Protein AF-A0A177QNE4-F1 (afdb_monomer_lite)

Foldseek 3Di:
DDDDDDDDDPVCVVVLCVVQVPHDSVVVVVVVVVVVVVVVVVVVVVVVVVVVVVVVVVVDDDDDPVNVVCVVPVPPD

Structure (mmCIF, N/CA/C/O backbone):
data_AF-A0A177QNE4-F1
#
_entry.id   AF-A0A177QNE4-F1
#
loop_
_atom_site.group_PDB
_atom_site.id
_atom_site.type_symbol
_atom_site.label_atom_id
_atom_site.label_alt_id
_atom_site.label_comp_id
_atom_site.label_asym_id
_atom_site.label_entity_id
_atom_site.label_seq_id
_atom_site.pdbx_PDB_ins_code
_atom_site.Cartn_x
_atom_site.Cartn_y
_atom_site.Cartn_z
_atom_site.occupancy
_atom_site.B_iso_or_equiv
_atom_site.auth_seq_id
_atom_site.auth_comp_id
_atom_site.auth_asym_id
_atom_site.auth_atom_id
_atom_site.pdbx_PDB_model_num
ATOM 1 N N . MET A 1 1 ? 1.464 -7.857 23.235 1.00 66.38 1 MET A N 1
ATOM 2 C CA . MET A 1 1 ? 0.985 -6.739 22.395 1.00 66.38 1 MET A CA 1
ATOM 3 C C . MET A 1 1 ? 1.769 -5.496 22.762 1.00 66.38 1 MET A C 1
ATOM 5 O O . MET A 1 1 ? 2.039 -5.310 23.942 1.00 66.38 1 MET A O 1
ATOM 9 N N . AL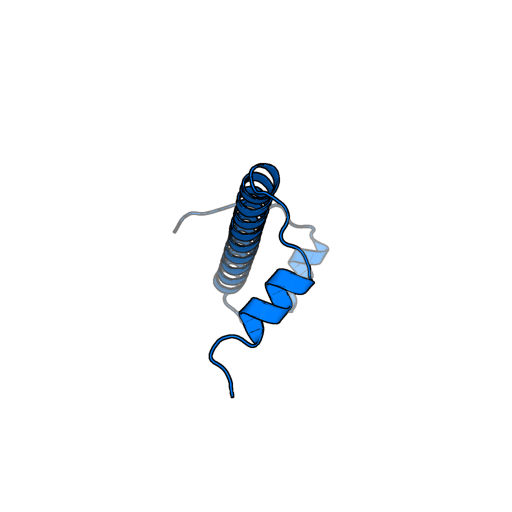A A 1 2 ? 2.165 -4.699 21.773 1.00 82.00 2 ALA A N 1
ATOM 10 C CA . ALA A 1 2 ? 2.779 -3.396 22.006 1.00 82.00 2 ALA A CA 1
ATOM 11 C C . ALA A 1 2 ? 1.690 -2.315 22.002 1.00 82.00 2 ALA A C 1
ATOM 13 O O . ALA A 1 2 ? 0.731 -2.413 21.238 1.00 82.00 2 ALA A O 1
ATOM 14 N N . THR A 1 3 ? 1.838 -1.296 22.846 1.00 86.06 3 THR A N 1
ATOM 15 C CA . THR A 1 3 ? 0.930 -0.144 22.872 1.00 86.06 3 THR A CA 1
ATOM 16 C C . THR A 1 3 ? 1.536 0.982 22.050 1.00 86.06 3 THR A C 1
ATOM 18 O O . THR A 1 3 ? 2.692 1.346 22.254 1.00 86.06 3 THR A O 1
ATOM 21 N N . MET A 1 4 ? 0.747 1.546 21.140 1.00 86.88 4 MET A N 1
ATOM 22 C CA . MET A 1 4 ? 1.134 2.684 20.313 1.00 86.88 4 MET A CA 1
ATOM 23 C C . MET A 1 4 ? 0.104 3.797 20.501 1.00 86.88 4 MET A C 1
ATOM 25 O O . MET A 1 4 ? -1.098 3.559 20.393 1.00 86.88 4 MET A O 1
ATOM 29 N N . ASN A 1 5 ? 0.577 4.999 20.825 1.00 90.75 5 ASN A N 1
ATOM 30 C CA . ASN A 1 5 ? -0.281 6.141 21.131 1.00 90.75 5 ASN A CA 1
ATOM 31 C C . ASN A 1 5 ? -0.355 7.079 19.926 1.00 90.75 5 ASN A C 1
ATOM 33 O O . ASN A 1 5 ? 0.676 7.457 19.372 1.00 90.75 5 ASN A O 1
ATOM 37 N N . PHE A 1 6 ? -1.570 7.492 19.565 1.00 87.62 6 PHE A N 1
ATOM 38 C CA . PHE A 1 6 ? -1.822 8.418 18.465 1.00 87.62 6 PHE A CA 1
ATOM 39 C C . PHE A 1 6 ? -2.699 9.574 18.916 1.00 87.62 6 PHE A C 1
ATOM 41 O O . PHE A 1 6 ? -3.693 9.378 19.618 1.00 87.62 6 PHE A O 1
ATOM 48 N N . SER A 1 7 ? -2.372 10.766 18.432 1.00 94.12 7 SER A N 1
ATOM 49 C CA . SER A 1 7 ? -3.263 11.916 18.511 1.00 94.12 7 SER A CA 1
ATOM 50 C C . SER A 1 7 ? -4.161 11.923 17.283 1.00 94.12 7 SER A C 1
ATOM 52 O O . SER A 1 7 ? -3.681 12.017 16.155 1.00 94.12 7 SER A O 1
ATOM 54 N N . VAL A 1 8 ? -5.468 11.833 17.505 1.00 92.94 8 VAL A N 1
ATOM 55 C CA . VAL A 1 8 ? -6.485 11.940 16.456 1.00 92.94 8 VAL A CA 1
ATOM 56 C C . VAL A 1 8 ? -7.392 13.135 16.748 1.00 92.94 8 VAL A C 1
ATOM 58 O O . VAL A 1 8 ? -7.709 13.369 17.915 1.00 92.94 8 VAL A O 1
ATOM 61 N N . PRO A 1 9 ? -7.834 13.886 15.726 1.00 97.75 9 PRO A N 1
ATOM 62 C CA . PRO A 1 9 ? -8.805 14.957 15.917 1.00 97.75 9 PRO A CA 1
ATOM 63 C C . PRO A 1 9 ? -10.089 14.459 16.594 1.00 97.75 9 PRO A C 1
ATOM 65 O O . PRO A 1 9 ? -10.598 13.378 16.276 1.00 97.75 9 PRO A O 1
ATOM 68 N N . ASP A 1 10 ? -10.648 15.261 17.502 1.00 96.81 10 ASP A N 1
ATOM 69 C CA . ASP A 1 10 ? -11.809 14.864 18.312 1.00 96.81 10 ASP A CA 1
ATOM 70 C C . ASP A 1 10 ? -13.034 14.492 17.474 1.00 96.81 10 ASP A C 1
ATOM 72 O O . ASP A 1 10 ? -13.770 13.563 17.813 1.00 96.81 10 ASP A O 1
ATOM 76 N N . ASN A 1 11 ? -13.258 15.193 16.361 1.00 97.44 11 ASN A N 1
ATOM 77 C CA . ASN A 1 11 ? -14.351 14.891 15.439 1.00 97.44 11 ASN A CA 1
ATOM 78 C C . ASN A 1 11 ? -14.202 13.491 14.820 1.00 97.44 11 ASN A C 1
ATOM 80 O O . ASN A 1 11 ? -15.189 12.763 14.712 1.00 97.44 11 ASN A O 1
ATOM 84 N N . ILE A 1 12 ? -12.977 13.091 14.470 1.00 96.38 12 ILE A N 1
ATOM 85 C CA . ILE A 1 12 ? -12.679 11.764 13.927 1.00 96.38 12 ILE A CA 1
ATOM 86 C C . ILE A 1 12 ? -12.854 10.703 15.008 1.00 96.38 12 ILE A C 1
ATOM 88 O O . ILE A 1 12 ? -13.547 9.718 14.771 1.00 96.38 12 ILE A O 1
ATOM 92 N N . LYS A 1 13 ? -12.317 10.926 16.215 1.00 94.81 13 LYS A N 1
ATOM 93 C CA . LYS A 1 13 ? -12.476 9.999 17.347 1.00 94.81 13 LYS A CA 1
ATOM 94 C C . LYS A 1 13 ? -13.947 9.743 17.669 1.00 94.81 13 LYS A C 1
ATOM 96 O O . LYS A 1 13 ? -14.349 8.591 17.818 1.00 94.81 13 LYS A O 1
ATOM 101 N N . LYS A 1 14 ? -14.756 10.805 17.761 1.00 96.75 14 LYS A N 1
ATOM 102 C CA . LYS A 1 14 ? -16.199 10.698 18.028 1.00 96.75 14 LYS A CA 1
ATOM 103 C C . LYS A 1 14 ? -16.899 9.893 16.940 1.00 96.75 14 LYS A C 1
ATOM 105 O O . LYS A 1 14 ? -17.607 8.946 17.261 1.00 96.75 14 LYS A O 1
ATOM 110 N N . ARG A 1 15 ? -16.651 10.223 15.670 1.00 97.44 15 ARG A N 1
ATOM 111 C CA . ARG A 1 15 ? -17.278 9.538 14.536 1.00 97.44 15 ARG A CA 1
ATOM 112 C C . ARG A 1 15 ? -16.863 8.069 14.446 1.00 97.44 15 ARG A C 1
ATOM 114 O O . ARG A 1 15 ? -17.717 7.216 14.248 1.00 97.44 15 ARG A O 1
ATOM 121 N N . PHE A 1 16 ? -15.582 7.765 14.645 1.00 95.12 16 PHE A N 1
ATOM 122 C CA . PHE A 1 16 ? -15.073 6.394 14.661 1.00 95.12 16 PHE A CA 1
ATOM 123 C C . PHE A 1 16 ? -15.715 5.577 15.787 1.00 95.12 16 PHE A C 1
ATOM 125 O O . PHE A 1 16 ? -16.227 4.488 15.552 1.00 95.12 16 PHE A O 1
ATOM 132 N N . ASN A 1 17 ? -15.766 6.136 17.000 1.00 94.38 17 ASN A N 1
ATOM 133 C CA . ASN A 1 17 ? -16.387 5.466 18.140 1.00 94.38 17 ASN A CA 1
ATOM 134 C C . ASN A 1 17 ? -17.893 5.249 17.964 1.00 94.38 17 ASN A C 1
ATOM 136 O O . ASN A 1 17 ? -18.400 4.256 18.470 1.00 94.38 17 ASN A O 1
ATOM 140 N N . GLN A 1 18 ? -18.592 6.161 17.283 1.00 96.69 18 GLN A N 1
ATOM 141 C CA . GLN A 1 18 ? -20.017 6.021 16.978 1.00 96.69 18 GLN A CA 1
ATOM 142 C C . GLN A 1 18 ? -20.282 4.936 15.932 1.00 96.69 18 GLN A C 1
ATOM 144 O O . GLN A 1 18 ? -21.197 4.145 16.111 1.00 96.69 18 GLN A O 1
ATOM 149 N N . ILE A 1 19 ? -19.494 4.897 14.853 1.00 96.75 19 ILE A N 1
ATOM 150 C CA . ILE A 1 19 ? -19.676 3.922 13.766 1.00 96.75 19 ILE A CA 1
ATOM 151 C C . ILE A 1 19 ? -19.328 2.507 14.240 1.00 96.75 19 ILE A C 1
ATOM 153 O O . ILE A 1 19 ? -20.061 1.572 13.951 1.00 96.75 19 ILE A O 1
ATOM 157 N N . PHE A 1 20 ? -18.243 2.362 15.002 1.00 95.31 20 PHE A N 1
ATOM 158 C CA . PHE A 1 20 ? -17.716 1.072 15.457 1.00 95.31 20 PHE A CA 1
ATOM 159 C C . PHE A 1 20 ? -17.944 0.865 16.959 1.00 95.31 20 PHE A C 1
ATOM 161 O O . PHE A 1 20 ? -17.046 0.440 17.696 1.00 95.31 20 PHE A O 1
ATOM 168 N N . ALA A 1 21 ? -19.122 1.258 17.453 1.00 93.50 21 ALA A N 1
ATOM 169 C CA . ALA A 1 21 ? -19.445 1.214 18.877 1.00 93.50 21 ALA A CA 1
ATOM 170 C C . ALA A 1 21 ? -19.315 -0.211 19.442 1.00 93.50 21 ALA A C 1
ATOM 172 O O . ALA A 1 21 ? -18.618 -0.385 20.446 1.00 93.50 21 ALA A O 1
ATOM 173 N N . ASP A 1 22 ? -19.863 -1.191 18.719 1.00 94.50 22 ASP A N 1
ATOM 174 C CA . ASP A 1 22 ? -19.993 -2.596 19.131 1.00 94.50 22 ASP A CA 1
ATOM 175 C C . ASP A 1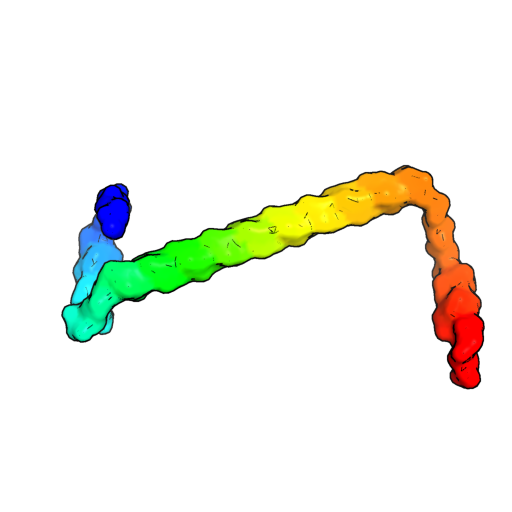 22 ? -18.887 -3.515 18.585 1.00 94.50 22 ASP A C 1
ATOM 177 O O . ASP A 1 22 ? -18.908 -4.728 18.788 1.00 94.50 22 ASP A O 1
ATOM 181 N N . GLU A 1 23 ? -17.895 -2.946 17.901 1.00 93.19 23 GLU A N 1
ATOM 182 C CA . GLU A 1 23 ? -16.789 -3.699 17.315 1.00 93.19 23 GLU A CA 1
ATOM 183 C C . GLU A 1 23 ? -15.495 -3.576 18.130 1.00 93.19 23 GLU A C 1
ATOM 185 O O . GLU A 1 23 ? -15.264 -2.620 18.886 1.00 93.19 23 GLU A O 1
ATOM 190 N N . ASN A 1 24 ? -14.586 -4.536 17.928 1.00 93.31 24 ASN A N 1
ATOM 191 C CA . ASN A 1 24 ? -13.235 -4.458 18.468 1.00 93.31 24 ASN A CA 1
ATOM 192 C C . ASN A 1 24 ? -12.413 -3.417 17.691 1.00 93.31 24 ASN A C 1
ATOM 194 O O . ASN A 1 24 ? -11.718 -3.722 16.722 1.00 93.31 24 ASN A O 1
ATOM 198 N N . LYS A 1 25 ? -12.461 -2.174 18.170 1.00 92.31 25 LYS A N 1
ATOM 199 C CA . LYS A 1 25 ? -11.761 -1.013 17.599 1.00 92.31 25 LYS A CA 1
ATOM 200 C C . LYS A 1 25 ? -10.263 -1.255 17.375 1.00 92.31 25 LYS A C 1
ATOM 202 O O . LYS A 1 25 ? -9.715 -0.787 16.382 1.00 92.31 25 LYS A O 1
ATOM 207 N N . SER A 1 26 ? -9.596 -1.991 18.267 1.00 90.94 26 SER A N 1
ATOM 208 C CA . SER A 1 26 ? -8.172 -2.313 18.119 1.00 90.94 26 SER A CA 1
ATOM 209 C C . SER A 1 26 ? -7.913 -3.257 16.948 1.00 90.94 26 SER A C 1
ATOM 211 O O . SER A 1 26 ? -6.924 -3.077 16.241 1.00 90.94 26 SER A O 1
ATOM 213 N N . HIS A 1 27 ? -8.802 -4.225 16.715 1.00 93.81 27 HIS A N 1
ATOM 214 C CA . HIS A 1 27 ? -8.707 -5.115 15.559 1.00 93.81 27 HIS A CA 1
ATOM 215 C C . HIS A 1 27 ? -8.880 -4.339 14.251 1.00 93.81 27 HIS A C 1
ATOM 217 O O . HIS A 1 27 ? -8.023 -4.440 13.383 1.00 93.81 27 HIS A O 1
ATOM 223 N N . ILE A 1 28 ? -9.894 -3.471 14.169 1.00 94.00 28 ILE A N 1
ATOM 224 C CA . ILE A 1 28 ? -10.130 -2.606 13.001 1.00 94.00 28 ILE A CA 1
ATOM 225 C C . ILE A 1 28 ? -8.878 -1.794 12.654 1.00 94.00 28 ILE A C 1
ATOM 227 O O . ILE A 1 28 ? -8.424 -1.784 11.514 1.00 94.00 28 ILE A O 1
ATOM 231 N N . ILE A 1 29 ? -8.288 -1.122 13.647 1.00 92.94 29 ILE A N 1
ATOM 232 C CA . ILE A 1 29 ? -7.080 -0.317 13.435 1.00 92.94 29 ILE A CA 1
ATOM 233 C C . ILE A 1 29 ? -5.890 -1.187 13.022 1.00 92.94 29 ILE A C 1
ATOM 235 O O . ILE A 1 29 ? -5.090 -0.761 12.193 1.00 92.94 29 ILE A O 1
ATOM 239 N N . THR A 1 30 ? -5.782 -2.400 13.563 1.00 93.94 30 THR A N 1
ATOM 240 C CA . THR A 1 30 ? -4.713 -3.340 13.205 1.00 93.94 30 THR A CA 1
ATOM 241 C C . THR A 1 30 ? -4.829 -3.780 11.745 1.00 93.94 30 THR A C 1
ATOM 243 O O . THR A 1 30 ? -3.830 -3.730 11.034 1.00 93.94 30 THR A O 1
ATOM 246 N N . GLU A 1 31 ? -6.032 -4.109 11.268 1.00 95.56 31 GLU A N 1
ATOM 247 C CA . GLU A 1 31 ? -6.283 -4.440 9.857 1.00 95.56 31 GLU A CA 1
ATOM 248 C C . GLU A 1 31 ? -5.952 -3.257 8.937 1.00 95.56 31 GLU A C 1
ATOM 250 O O . GLU A 1 31 ? -5.243 -3.412 7.943 1.00 95.56 31 GLU A O 1
ATOM 255 N N . PHE A 1 32 ? -6.375 -2.041 9.306 1.00 94.62 32 PHE A N 1
ATOM 256 C CA . PHE A 1 32 ? -6.018 -0.837 8.550 1.00 94.62 32 PHE A CA 1
ATOM 257 C C . PHE A 1 32 ? -4.504 -0.609 8.489 1.00 94.62 32 PHE A C 1
ATOM 259 O O . PHE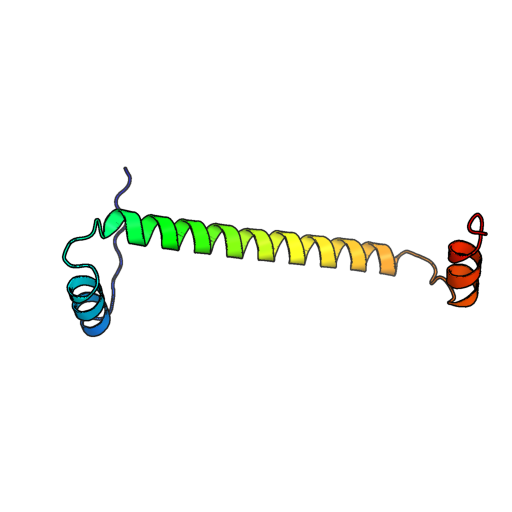 A 1 32 ? -3.979 -0.228 7.442 1.00 94.62 32 PHE A O 1
ATOM 266 N N . MET A 1 33 ? -3.787 -0.836 9.593 1.00 94.88 33 MET A N 1
ATOM 267 C CA . MET A 1 33 ? -2.327 -0.727 9.622 1.00 94.88 33 MET A CA 1
ATOM 268 C C . MET A 1 33 ? -1.668 -1.784 8.745 1.00 94.88 33 MET A C 1
ATOM 270 O O . MET A 1 33 ? -0.751 -1.453 7.997 1.00 94.88 33 MET A O 1
ATOM 274 N N . GLN A 1 34 ? -2.136 -3.030 8.812 1.00 97.31 34 GLN A N 1
ATOM 275 C CA . GLN A 1 34 ? -1.615 -4.106 7.981 1.00 97.31 34 GLN A CA 1
ATOM 276 C C . GLN A 1 34 ? -1.789 -3.779 6.496 1.00 97.31 34 GLN A C 1
ATOM 278 O O . GLN A 1 34 ? -0.814 -3.820 5.746 1.00 97.31 34 GLN A O 1
ATOM 283 N N . GLN A 1 35 ? -2.987 -3.355 6.088 1.00 98.06 35 GLN A N 1
ATOM 284 C CA . GLN A 1 35 ? -3.247 -2.958 4.707 1.00 98.06 35 GLN A CA 1
ATOM 285 C C . GLN A 1 35 ? -2.341 -1.798 4.265 1.00 98.06 35 GLN A C 1
ATOM 287 O O . GLN A 1 35 ? -1.744 -1.851 3.190 1.00 98.06 35 GLN A O 1
ATOM 292 N N . ALA A 1 36 ? -2.174 -0.775 5.110 1.00 97.88 36 ALA A N 1
ATOM 293 C CA . ALA A 1 36 ? -1.298 0.355 4.807 1.00 97.88 36 ALA A CA 1
ATOM 294 C C . ALA A 1 36 ? 0.177 -0.062 4.639 1.00 97.88 36 ALA A C 1
ATOM 296 O O . ALA A 1 36 ? 0.868 0.461 3.761 1.00 97.88 36 ALA A O 1
ATOM 297 N N . ILE A 1 37 ? 0.660 -1.007 5.455 1.00 98.00 37 ILE A N 1
ATOM 298 C CA . ILE A 1 37 ? 2.014 -1.569 5.336 1.00 98.00 37 ILE A CA 1
ATOM 299 C C . ILE A 1 37 ? 2.154 -2.329 4.015 1.00 98.00 37 ILE A C 1
ATOM 301 O O . ILE A 1 37 ? 3.089 -2.070 3.256 1.00 98.00 37 ILE A O 1
ATOM 305 N N . GLU A 1 38 ? 1.221 -3.230 3.708 1.00 98.38 38 GLU A N 1
ATOM 306 C CA . GLU A 1 38 ? 1.258 -4.045 2.490 1.00 98.38 38 GLU A CA 1
ATOM 307 C C . GLU A 1 38 ? 1.244 -3.186 1.219 1.00 98.38 38 GLU A C 1
ATOM 309 O O . GLU A 1 38 ? 2.024 -3.429 0.288 1.00 98.38 38 GLU A O 1
ATOM 314 N N . ASP A 1 39 ? 0.406 -2.148 1.194 1.00 98.25 39 ASP A N 1
ATOM 315 C CA . ASP A 1 39 ? 0.326 -1.196 0.089 1.00 98.25 39 ASP A CA 1
ATOM 316 C C . ASP A 1 39 ? 1.638 -0.426 -0.085 1.00 98.25 39 ASP A C 1
ATOM 318 O O . ASP A 1 39 ? 2.155 -0.317 -1.207 1.00 98.25 39 ASP A O 1
ATOM 322 N N . TYR A 1 40 ? 2.225 0.051 1.018 1.00 98.38 40 TYR A N 1
ATOM 323 C CA . TYR A 1 40 ? 3.510 0.742 0.986 1.00 98.38 40 TYR A CA 1
ATOM 324 C C . TYR A 1 40 ? 4.623 -0.172 0.465 1.00 98.38 40 TYR A C 1
ATOM 326 O O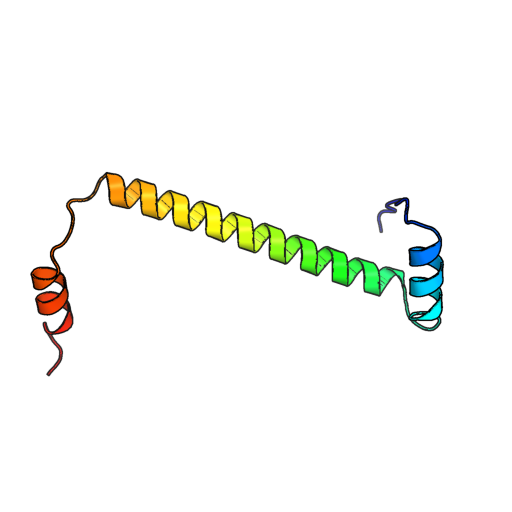 . TYR A 1 40 ? 5.348 0.193 -0.464 1.00 98.38 40 TYR A O 1
ATOM 334 N N . GLU A 1 41 ? 4.741 -1.391 0.991 1.00 98.31 41 GLU A N 1
ATOM 335 C CA . GLU A 1 41 ? 5.748 -2.346 0.534 1.00 98.31 41 GLU A CA 1
ATOM 336 C C . GLU A 1 41 ? 5.571 -2.714 -0.940 1.00 98.31 41 GLU A C 1
ATOM 338 O O . GLU A 1 41 ? 6.544 -2.802 -1.694 1.00 98.31 41 GLU A O 1
ATOM 343 N N . LYS A 1 42 ? 4.328 -2.921 -1.386 1.00 98.25 42 LYS A N 1
ATOM 344 C CA . LYS A 1 42 ? 4.018 -3.201 -2.791 1.00 98.25 42 LYS A CA 1
ATOM 345 C C . LYS A 1 42 ? 4.451 -2.046 -3.688 1.00 98.25 42 LYS A C 1
ATOM 347 O O . LYS A 1 42 ? 5.023 -2.288 -4.756 1.00 98.25 42 LYS A O 1
ATOM 352 N N . GLN A 1 43 ? 4.225 -0.808 -3.257 1.00 98.38 43 GLN A N 1
ATOM 353 C CA . GLN A 1 43 ? 4.701 0.373 -3.964 1.00 98.38 43 GLN A CA 1
ATOM 354 C C . GLN A 1 43 ? 6.231 0.404 -4.036 1.00 98.38 43 GLN A C 1
ATOM 356 O O . GLN A 1 43 ? 6.767 0.607 -5.127 1.00 98.38 43 GLN A O 1
ATOM 361 N N . GLN A 1 44 ? 6.936 0.131 -2.934 1.00 98.44 44 GLN A N 1
ATOM 362 C CA . GLN A 1 44 ? 8.403 0.084 -2.931 1.00 98.44 44 GLN A CA 1
ATOM 363 C C . GLN A 1 44 ? 8.941 -1.003 -3.866 1.00 98.44 44 GLN A C 1
ATOM 365 O O . GLN A 1 44 ? 9.792 -0.730 -4.713 1.00 98.44 44 GLN A O 1
ATOM 370 N N . ARG A 1 45 ? 8.384 -2.221 -3.805 1.00 98.19 45 ARG A N 1
ATOM 371 C CA . ARG A 1 45 ? 8.743 -3.321 -4.719 1.00 98.19 45 ARG A CA 1
ATOM 372 C C . ARG A 1 45 ? 8.582 -2.909 -6.185 1.00 98.19 45 ARG A C 1
ATOM 374 O O . ARG A 1 45 ? 9.463 -3.177 -7.001 1.00 98.19 45 ARG A O 1
ATOM 381 N N . ARG A 1 46 ? 7.489 -2.216 -6.523 1.00 98.06 46 ARG A N 1
ATOM 382 C CA . ARG A 1 46 ? 7.245 -1.705 -7.880 1.00 98.06 46 ARG A CA 1
ATOM 383 C C . ARG A 1 46 ? 8.270 -0.646 -8.292 1.00 98.06 46 ARG A C 1
ATOM 385 O O . ARG A 1 46 ? 8.762 -0.720 -9.416 1.00 98.06 46 ARG A O 1
ATOM 392 N N . ILE A 1 47 ? 8.586 0.312 -7.419 1.00 98.25 47 ILE A N 1
ATOM 393 C CA . ILE A 1 47 ? 9.599 1.347 -7.687 1.00 98.25 47 ILE A CA 1
ATOM 394 C C . ILE A 1 47 ? 10.947 0.685 -7.983 1.00 98.25 47 ILE A C 1
ATOM 396 O O . ILE A 1 47 ? 11.526 0.919 -9.042 1.00 98.25 47 ILE A O 1
ATOM 400 N N . HIS A 1 48 ? 11.389 -0.235 -7.123 1.00 98.06 48 HIS A N 1
ATOM 401 C CA . HIS A 1 48 ? 12.650 -0.951 -7.315 1.00 98.06 48 HIS A CA 1
ATOM 402 C C . HIS A 1 48 ? 12.691 -1.765 -8.613 1.00 98.06 48 HIS A C 1
ATOM 404 O O . HIS A 1 48 ? 13.710 -1.766 -9.305 1.00 98.06 48 HIS A O 1
ATOM 410 N N . ALA A 1 49 ? 11.591 -2.433 -8.977 1.00 98.06 49 ALA A N 1
ATOM 411 C CA . ALA A 1 49 ? 11.506 -3.176 -10.231 1.00 98.06 49 ALA A CA 1
ATOM 412 C C . ALA A 1 49 ? 11.615 -2.254 -11.457 1.00 98.06 49 ALA A C 1
ATOM 414 O O . ALA A 1 49 ? 12.343 -2.565 -12.402 1.00 98.06 49 ALA A O 1
ATOM 415 N N . ILE A 1 50 ? 10.930 -1.105 -11.437 1.00 97.88 50 ILE A N 1
ATOM 416 C CA . ILE A 1 50 ? 11.006 -0.105 -12.510 1.00 97.88 50 ILE A CA 1
ATOM 417 C C . ILE A 1 50 ? 12.434 0.433 -12.633 1.00 97.88 50 ILE A C 1
ATOM 419 O O . ILE A 1 50 ? 12.984 0.438 -13.734 1.00 97.88 50 ILE A O 1
ATOM 423 N N . ASP A 1 51 ? 13.063 0.811 -11.522 1.00 98.06 51 ASP A N 1
ATOM 424 C CA . ASP A 1 51 ? 14.437 1.316 -11.520 1.00 98.06 51 ASP A CA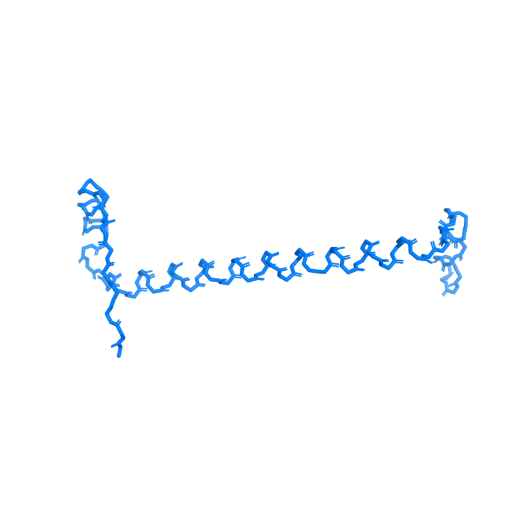 1
ATOM 425 C C . ASP A 1 51 ? 15.427 0.285 -12.067 1.00 98.06 51 ASP A C 1
ATOM 427 O O . ASP A 1 51 ? 16.309 0.621 -12.863 1.00 98.06 51 ASP A O 1
ATOM 431 N N . ALA A 1 52 ? 15.279 -0.985 -11.682 1.00 97.12 52 ALA A N 1
ATOM 432 C CA . ALA A 1 52 ? 16.105 -2.070 -12.198 1.00 97.12 52 ALA A CA 1
ATOM 433 C C . ALA A 1 52 ? 15.939 -2.231 -13.719 1.00 97.12 52 ALA A C 1
ATOM 435 O O . ALA A 1 52 ? 16.934 -2.310 -14.445 1.00 97.12 52 ALA A O 1
ATOM 436 N N . LEU A 1 53 ? 14.699 -2.213 -14.219 1.00 96.44 53 LEU A N 1
ATOM 437 C CA . LEU A 1 53 ? 14.406 -2.308 -15.651 1.00 96.44 53 LEU A CA 1
ATOM 438 C C . LEU A 1 53 ? 14.963 -1.118 -16.438 1.00 96.44 53 LEU A C 1
ATOM 440 O O . LEU A 1 53 ? 15.543 -1.311 -17.507 1.00 96.44 53 LEU A O 1
ATOM 444 N N . LEU A 1 54 ? 14.835 0.103 -15.915 1.00 96.12 54 LEU A N 1
ATOM 445 C CA . LEU A 1 54 ? 15.374 1.302 -16.558 1.00 96.12 54 LEU A CA 1
ATOM 446 C C . LEU A 1 54 ? 16.907 1.276 -16.606 1.00 96.12 54 LEU A C 1
ATOM 448 O O . LEU A 1 54 ? 17.487 1.560 -17.656 1.00 96.12 54 LEU A O 1
ATOM 452 N N . LYS A 1 55 ? 17.570 0.848 -15.522 1.00 96.12 55 LYS A N 1
ATOM 453 C CA . LYS A 1 55 ? 19.032 0.659 -15.489 1.00 96.12 55 LYS A CA 1
ATOM 454 C C . LYS A 1 55 ? 19.505 -0.386 -16.497 1.00 96.12 55 LYS A C 1
ATOM 456 O O . LYS A 1 55 ? 20.539 -0.192 -17.134 1.00 96.12 55 LYS A O 1
ATOM 461 N N . LEU A 1 56 ? 18.766 -1.485 -16.655 1.00 94.75 56 LEU A N 1
ATOM 462 C CA . LEU A 1 56 ? 19.069 -2.502 -17.663 1.00 94.75 56 LEU A CA 1
ATOM 463 C C . LEU A 1 56 ? 18.871 -1.957 -19.077 1.00 94.75 56 LEU A C 1
ATOM 465 O O . LEU A 1 56 ? 19.756 -2.108 -19.918 1.00 94.75 56 LEU A O 1
ATOM 469 N N . ARG A 1 57 ? 17.752 -1.270 -19.328 1.00 91.69 57 ARG A N 1
ATOM 470 C CA . ARG A 1 57 ? 17.436 -0.687 -20.635 1.00 91.69 57 ARG A CA 1
ATOM 471 C C . ARG A 1 57 ? 18.491 0.318 -21.087 1.00 91.69 57 ARG A C 1
ATOM 473 O O . ARG A 1 57 ? 18.854 0.306 -22.256 1.00 91.69 57 ARG A O 1
ATOM 480 N N . ALA A 1 58 ? 19.019 1.131 -20.172 1.00 92.12 58 ALA A N 1
ATOM 481 C CA . ALA A 1 58 ? 20.080 2.092 -20.475 1.00 92.12 58 ALA A CA 1
ATOM 482 C C . ALA A 1 58 ? 21.377 1.433 -20.990 1.00 92.12 58 ALA A C 1
ATOM 484 O O . ALA A 1 58 ? 22.144 2.070 -21.706 1.00 92.12 58 ALA A O 1
ATOM 485 N N . LYS A 1 59 ? 21.626 0.161 -20.649 1.00 94.12 59 LYS A N 1
ATOM 486 C CA . LYS A 1 59 ? 22.821 -0.591 -21.069 1.00 94.12 59 LYS A CA 1
ATOM 487 C C . LYS A 1 59 ? 22.602 -1.440 -22.324 1.00 94.12 59 LYS A C 1
ATOM 489 O O . LYS A 1 59 ? 23.563 -1.975 -22.871 1.00 94.12 59 LYS A O 1
ATOM 494 N N . GLN A 1 60 ? 21.357 -1.621 -22.760 1.00 91.12 60 GLN A N 1
ATOM 495 C CA . GLN A 1 60 ? 21.012 -2.521 -23.858 1.00 91.12 60 GLN A CA 1
ATOM 496 C C . GLN A 1 60 ? 20.857 -1.769 -25.179 1.00 91.12 60 GLN A C 1
ATOM 498 O O . GLN A 1 60 ? 20.403 -0.626 -25.222 1.00 91.12 60 GLN A O 1
ATOM 503 N N . LYS A 1 61 ? 21.187 -2.441 -26.288 1.00 90.44 61 LYS A N 1
ATOM 504 C CA . LYS A 1 61 ? 20.877 -1.915 -27.620 1.00 90.44 61 LYS A CA 1
ATOM 505 C C . LYS A 1 61 ? 19.358 -1.948 -27.838 1.00 90.44 61 LYS A C 1
ATOM 507 O O . LYS A 1 61 ? 18.740 -2.980 -27.566 1.00 90.44 61 LYS A O 1
ATOM 512 N N . PRO A 1 62 ? 18.749 -0.863 -28.343 1.00 86.50 62 PRO A N 1
ATOM 513 C CA . PRO A 1 62 ? 17.321 -0.844 -28.619 1.00 86.50 62 PRO A CA 1
ATOM 514 C C . PRO A 1 62 ? 16.971 -1.879 -29.695 1.00 86.50 62 PRO A C 1
ATOM 516 O O . PRO A 1 62 ? 17.626 -1.969 -30.733 1.00 86.50 62 PRO A O 1
ATOM 519 N N . VAL A 1 63 ? 15.923 -2.662 -29.440 1.00 90.50 63 VAL A N 1
ATOM 520 C CA . VAL A 1 63 ? 15.394 -3.645 -30.392 1.00 90.50 63 VAL A CA 1
ATOM 521 C C . VAL A 1 63 ? 14.371 -2.955 -31.289 1.00 90.50 63 VAL A C 1
ATOM 523 O O . VAL A 1 63 ? 13.493 -2.241 -30.806 1.00 90.50 63 VAL A O 1
ATOM 526 N N . THR A 1 64 ? 14.475 -3.159 -32.601 1.00 92.31 64 THR A N 1
ATOM 527 C CA . THR A 1 64 ? 13.550 -2.543 -33.561 1.00 92.31 64 THR A CA 1
ATOM 528 C C . THR A 1 64 ? 12.202 -3.262 -33.587 1.00 92.31 64 THR A C 1
ATOM 530 O O . THR A 1 64 ? 12.115 -4.469 -33.348 1.00 92.31 64 THR A O 1
ATOM 533 N N . ASN A 1 65 ? 11.142 -2.549 -33.975 1.00 91.12 65 ASN A N 1
ATOM 534 C CA . ASN A 1 65 ? 9.808 -3.139 -34.138 1.00 91.12 65 ASN A CA 1
ATOM 535 C C . ASN A 1 65 ? 9.807 -4.335 -35.105 1.00 91.12 65 ASN A C 1
ATOM 537 O O . ASN A 1 65 ? 9.130 -5.327 -34.846 1.00 91.12 65 ASN A O 1
ATOM 541 N N . ARG A 1 66 ? 10.621 -4.287 -36.172 1.00 92.44 66 ARG A N 1
ATOM 542 C CA . ARG A 1 66 ? 10.770 -5.395 -37.129 1.00 92.44 66 ARG A CA 1
ATOM 543 C C . ARG A 1 66 ? 11.331 -6.652 -36.462 1.00 92.44 66 ARG A C 1
ATOM 545 O O . ARG A 1 66 ? 10.822 -7.741 -36.701 1.00 92.44 66 ARG A O 1
ATOM 552 N N . MET A 1 67 ? 12.341 -6.509 -35.601 1.00 91.69 67 MET A N 1
ATOM 553 C CA . MET A 1 67 ? 12.904 -7.636 -34.846 1.00 91.69 67 MET A CA 1
ATOM 554 C C . MET A 1 67 ? 11.890 -8.219 -33.857 1.00 91.69 67 MET A C 1
ATOM 556 O O . MET A 1 67 ? 11.782 -9.437 -33.748 1.00 91.69 67 MET A O 1
ATOM 560 N N . ILE A 1 68 ? 11.109 -7.364 -33.186 1.00 90.94 68 ILE A N 1
ATOM 561 C CA . ILE A 1 68 ? 10.036 -7.802 -32.281 1.00 90.94 68 ILE A CA 1
ATOM 562 C C . ILE A 1 68 ? 8.967 -8.584 -33.054 1.00 90.94 68 ILE A C 1
ATOM 564 O O . ILE A 1 68 ? 8.541 -9.647 -32.609 1.00 90.94 68 ILE A O 1
ATOM 568 N N . GLN A 1 69 ? 8.540 -8.085 -34.215 1.00 90.75 69 GLN A N 1
ATOM 569 C CA . GLN A 1 69 ? 7.522 -8.736 -35.037 1.00 90.75 69 GLN A CA 1
ATOM 570 C C . GLN A 1 69 ? 8.004 -10.094 -35.554 1.00 90.75 69 GLN A C 1
ATOM 572 O O . GLN A 1 69 ? 7.315 -11.094 -35.370 1.00 90.75 69 GLN A O 1
ATOM 577 N N . LEU A 1 70 ? 9.223 -10.157 -36.098 1.00 91.62 70 LEU A N 1
ATOM 578 C CA . LEU A 1 70 ? 9.835 -11.418 -36.521 1.00 91.62 70 LEU A CA 1
ATOM 579 C C . LEU A 1 70 ? 9.913 -12.424 -35.365 1.00 91.62 70 LEU A C 1
ATOM 581 O O . LEU A 1 70 ? 9.550 -13.580 -35.548 1.00 91.62 70 LEU A O 1
ATOM 585 N N . ALA A 1 71 ? 10.321 -11.992 -34.166 1.00 91.00 71 ALA A N 1
ATOM 586 C CA . ALA A 1 71 ? 10.383 -12.863 -32.993 1.00 91.00 71 ALA A CA 1
ATOM 587 C C . ALA A 1 71 ? 9.000 -13.375 -32.549 1.00 91.00 71 ALA A C 1
ATOM 589 O O . ALA A 1 71 ? 8.887 -14.529 -32.153 1.00 91.00 71 ALA A O 1
ATOM 590 N N . ARG A 1 72 ? 7.945 -12.551 -32.639 1.00 89.19 72 ARG A N 1
ATOM 591 C CA . ARG A 1 72 ? 6.568 -12.941 -32.273 1.00 89.19 72 ARG A CA 1
ATOM 592 C C . ARG A 1 72 ? 5.960 -13.984 -33.211 1.00 89.19 72 ARG A C 1
ATOM 594 O O . ARG A 1 72 ? 5.167 -14.797 -32.747 1.00 89.19 72 ARG A O 1
ATOM 601 N N . HIS A 1 73 ? 6.300 -13.938 -34.499 1.00 88.44 73 HIS A N 1
ATOM 602 C CA . HIS A 1 73 ? 5.809 -14.889 -35.503 1.00 88.44 73 HIS A CA 1
ATOM 603 C C . HIS A 1 73 ? 6.717 -16.116 -35.658 1.00 88.44 73 HIS A C 1
ATOM 605 O O . HIS A 1 73 ? 6.300 -17.132 -36.204 1.00 88.44 73 HIS A O 1
ATOM 611 N N . LYS A 1 74 ? 7.956 -16.067 -35.1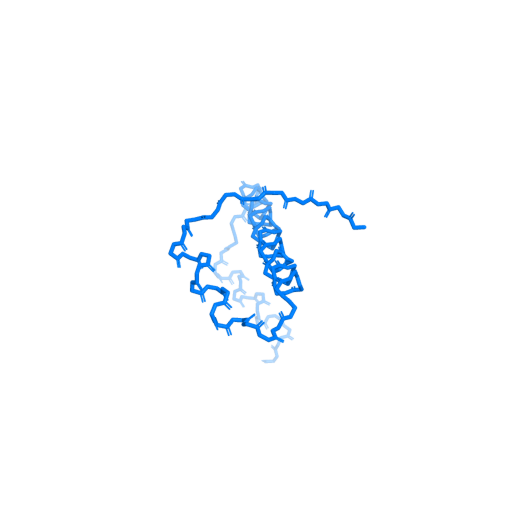56 1.00 84.00 74 LYS A N 1
ATOM 612 C CA . LYS A 1 74 ? 8.869 -17.211 -35.203 1.00 84.00 74 LYS A CA 1
ATOM 613 C C . LYS A 1 74 ? 8.347 -18.340 -34.304 1.00 84.00 74 LYS A C 1
ATOM 615 O O . LYS A 1 74 ? 8.376 -18.224 -33.084 1.00 84.00 74 LYS A O 1
ATOM 620 N N . GLY A 1 75 ? 7.906 -19.441 -34.914 1.00 72.88 75 GLY A N 1
ATOM 621 C CA . GLY A 1 75 ? 7.437 -20.640 -34.206 1.00 72.88 75 GLY A CA 1
ATOM 622 C C . GLY A 1 75 ? 5.962 -20.618 -33.790 1.00 72.88 75 GLY A C 1
ATOM 623 O O . GLY A 1 75 ? 5.546 -21.482 -33.024 1.00 72.88 75 GLY A O 1
ATOM 624 N N . ARG A 1 76 ? 5.172 -19.659 -34.286 1.00 73.62 76 ARG A N 1
ATOM 625 C CA . ARG A 1 76 ? 3.704 -19.729 -34.270 1.00 73.62 76 ARG A CA 1
ATOM 626 C C . ARG A 1 76 ? 3.227 -19.995 -35.705 1.00 73.62 76 ARG A C 1
ATOM 628 O O . ARG A 1 76 ? 3.799 -19.365 -36.596 1.00 73.62 76 ARG A O 1
ATOM 635 N N . PRO A 1 77 ? 2.279 -20.921 -35.939 1.00 66.25 77 PRO A N 1
ATOM 636 C CA . PRO A 1 77 ? 1.645 -21.043 -37.249 1.00 66.25 77 PRO A CA 1
ATOM 637 C C . PRO A 1 77 ? 0.944 -19.738 -37.648 1.00 66.25 77 PRO A C 1
ATOM 639 O O . PRO A 1 77 ? 0.506 -18.992 -36.736 1.00 66.25 77 PRO A O 1
#

Sequence (77 aa):
MATMNFSVPDNIKKRFNQIFADENKSHIITEFMQQAIEDYEKQQRRIHAIDALLKLRAKQKPVTNRMIQLARHKGRP

Secondary structure (DSSP, 8-state):
---------HHHHHHHHHHTTTS-HHHHHHHHHHHHHHHHHHHHHHHHHHHHHHHHHHHSPPPPHHHHHHHHHTT--

Radius of gyration: 24.73 Å; chains: 1; bounding box: 43×36×60 Å

pLDDT: mean 92.85, std 6.58, range [66.25, 98.44]